Protein AF-A0A1T3P7J9-F1 (afdb_monomer)

Sequence (97 aa):
MTVYVDEITDHTRAARLKGLRYTRWSHLTADTRDELHAFAARLGLKRSWFQNATNYRWHYDVVPSKRALAIRLGAVEIDRYRLAELMAERRFSEALR

Organism: NCBI:txid159449

Secondary structure (DSSP, 8-state):
--EEE---EE-HHHHHHTT-S--EEEEEEESSHHHHHHHHHHTT--GGGEE-SSTT--EEEE-HHHHHHHHHTTPEE--HHHHHHHHHHHHHHHHT-

Foldseek 3Di:
DAKAKADKDFQQVVCVVVVHPDRIWIWIDTLDPVVQVVLCVVLVHDPVQWDPVDVLLTTHIGDPVSSVVSVVVHHHYDHVVVVVVSSVVSVVVVVVD

Solvent-accessible surface area (backbone atoms only — not comparable to full-atom values): 5443 Å² total; per-residue (Å²): 138,51,40,36,30,39,55,79,43,83,39,50,70,62,19,59,78,67,72,47,92,61,39,47,33,24,48,36,33,43,78,44,70,67,58,36,49,57,49,35,50,76,72,70,50,62,78,87,58,59,42,60,92,41,98,41,64,49,32,33,79,29,43,66,72,51,45,60,47,40,44,77,74,64,30,42,80,44,46,66,64,58,52,51,47,57,32,48,55,41,44,52,58,58,74,75,105

InterPro domains:
  IPR025109 Domain of unknown function DUF4031 [PF13223] (21-88)

Radius of gyration: 13.3 Å; Cα contacts (8 Å, |Δi|>4): 140; chains: 1; bounding box: 30×27×36 Å

Nearest PDB structures (foldseek):
  6xpj-assembly1_B-2  TM=4.477E-01  e=8.388E+00  Streptococcus intermedius SK54 = ATCC 27335
  7tj1-assembly1_C  TM=2.800E-01  e=1.737E+00  Brucella abortus 2308

Mean predicted aligned error: 2.85 Å

Structure (mmCIF, N/CA/C/O backbone):
data_AF-A0A1T3P7J9-F1
#
_entry.id   AF-A0A1T3P7J9-F1
#
loop_
_atom_site.group_PDB
_atom_site.id
_atom_site.type_symbol
_atom_site.label_atom_id
_atom_site.label_alt_id
_atom_site.label_comp_id
_atom_site.label_asym_id
_atom_site.label_entity_id
_atom_site.label_seq_id
_atom_site.pdbx_PDB_ins_code
_atom_site.Cartn_x
_atom_site.Cartn_y
_atom_site.Cartn_z
_atom_site.occupancy
_atom_site.B_iso_or_equiv
_atom_site.auth_seq_id
_atom_site.auth_comp_id
_atom_site.auth_asym_id
_atom_site.auth_atom_id
_atom_site.pdbx_PDB_model_num
ATOM 1 N N . MET A 1 1 ? -12.407 8.612 4.264 1.00 75.12 1 MET A N 1
ATOM 2 C CA . MET A 1 1 ? -12.753 7.791 3.093 1.00 75.12 1 MET A CA 1
ATOM 3 C C . MET A 1 1 ? -11.715 8.079 2.030 1.00 75.12 1 MET A C 1
ATOM 5 O O . MET A 1 1 ? -11.908 8.937 1.171 1.00 75.12 1 MET A O 1
ATOM 9 N N . THR A 1 2 ? -10.565 7.441 2.179 1.00 96.00 2 THR A N 1
ATOM 10 C CA . THR A 1 2 ? -9.338 7.802 1.479 1.00 96.00 2 THR A CA 1
ATOM 11 C C . THR A 1 2 ? -8.656 6.537 0.999 1.00 96.00 2 THR A C 1
ATOM 13 O O . THR A 1 2 ? -8.541 5.558 1.733 1.00 96.00 2 THR A O 1
ATOM 16 N N . VAL A 1 3 ? -8.184 6.566 -0.243 1.00 98.44 3 VAL A N 1
ATOM 17 C CA . VAL A 1 3 ? -7.309 5.534 -0.797 1.00 98.44 3 VAL A CA 1
ATOM 18 C C . VAL A 1 3 ? -5.896 6.080 -0.787 1.00 98.44 3 VAL A C 1
ATOM 20 O O . VAL A 1 3 ? -5.671 7.210 -1.213 1.00 98.44 3 VAL A O 1
ATOM 23 N N . TYR A 1 4 ? -4.957 5.273 -0.321 1.00 98.69 4 TYR A N 1
ATOM 24 C CA . TYR A 1 4 ? -3.560 5.639 -0.164 1.00 98.69 4 TYR A CA 1
ATOM 25 C C . TYR A 1 4 ? -2.678 4.782 -1.061 1.00 98.69 4 TYR A C 1
ATOM 27 O O . TYR A 1 4 ? -2.956 3.593 -1.254 1.00 98.69 4 TYR A O 1
ATOM 35 N N . VAL A 1 5 ? -1.598 5.369 -1.571 1.00 98.69 5 VAL A N 1
ATOM 36 C CA . VAL A 1 5 ? -0.543 4.647 -2.286 1.00 98.69 5 VAL A CA 1
ATOM 37 C C . VAL A 1 5 ? 0.830 5.108 -1.809 1.00 98.69 5 VAL A C 1
ATOM 39 O O . VAL A 1 5 ? 1.098 6.309 -1.770 1.00 98.69 5 VAL A O 1
ATOM 42 N N . ASP A 1 6 ? 1.687 4.162 -1.431 1.00 98.44 6 ASP A N 1
ATOM 43 C CA . ASP A 1 6 ? 3.039 4.459 -0.944 1.00 98.44 6 ASP A CA 1
ATOM 44 C C . ASP A 1 6 ? 4.050 4.692 -2.087 1.00 98.44 6 ASP A C 1
ATOM 46 O O . ASP A 1 6 ? 3.707 4.731 -3.282 1.00 98.44 6 ASP A O 1
ATOM 50 N N . GLU A 1 7 ? 5.320 4.913 -1.741 1.00 98.06 7 GLU A N 1
ATOM 51 C CA . GLU A 1 7 ? 6.403 5.007 -2.714 1.00 98.06 7 GLU A CA 1
ATOM 52 C C . GLU A 1 7 ? 6.645 3.688 -3.466 1.00 98.06 7 GLU A C 1
ATOM 54 O O . GLU A 1 7 ? 6.230 2.600 -3.070 1.00 98.06 7 GLU A O 1
ATOM 59 N N . ILE A 1 8 ? 7.330 3.769 -4.607 1.00 97.62 8 ILE A N 1
ATOM 60 C CA . ILE A 1 8 ? 7.744 2.570 -5.342 1.00 97.62 8 ILE A CA 1
ATOM 61 C C . ILE A 1 8 ? 8.935 1.949 -4.621 1.00 97.62 8 ILE A C 1
ATOM 63 O O . ILE A 1 8 ? 9.977 2.589 -4.489 1.00 97.62 8 ILE A O 1
ATOM 67 N N . THR A 1 9 ? 8.815 0.675 -4.257 1.00 96.50 9 THR A N 1
ATOM 68 C CA . THR A 1 9 ? 9.905 -0.104 -3.665 1.00 96.50 9 THR A CA 1
ATOM 69 C C . THR A 1 9 ? 10.465 -1.110 -4.670 1.00 96.50 9 THR A C 1
ATOM 71 O O . THR A 1 9 ? 9.736 -1.686 -5.483 1.00 96.50 9 THR A O 1
ATOM 74 N N . ASP A 1 10 ? 11.785 -1.314 -4.636 1.00 95.69 10 ASP A N 1
ATOM 75 C CA . ASP A 1 10 ? 12.464 -2.349 -5.416 1.00 95.69 10 ASP A 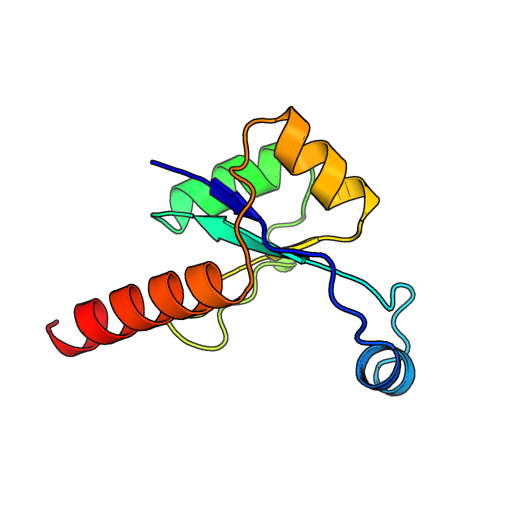CA 1
ATOM 76 C C . ASP A 1 10 ? 12.494 -3.678 -4.653 1.00 95.69 10 ASP A C 1
ATOM 78 O O . ASP A 1 10 ? 13.080 -3.814 -3.580 1.00 95.69 10 ASP A O 1
ATOM 82 N N . HIS A 1 11 ? 11.873 -4.683 -5.254 1.00 93.25 11 HIS A N 1
ATOM 83 C CA . HIS A 1 11 ? 11.761 -6.044 -4.759 1.00 93.25 11 HIS A CA 1
ATOM 84 C C . HIS A 1 11 ? 12.397 -7.057 -5.722 1.00 93.25 11 HIS A C 1
ATOM 86 O O . HIS A 1 11 ? 12.002 -8.226 -5.756 1.00 93.25 11 HIS A O 1
ATOM 92 N N . THR A 1 12 ? 13.411 -6.645 -6.490 1.00 94.31 12 THR A N 1
ATOM 93 C CA . THR A 1 12 ? 14.100 -7.462 -7.504 1.00 94.31 12 THR A CA 1
ATOM 94 C C . THR A 1 12 ? 14.475 -8.851 -6.999 1.00 94.31 12 THR A C 1
ATOM 96 O O . THR A 1 12 ? 14.243 -9.836 -7.700 1.00 94.31 12 THR A O 1
ATOM 99 N N . ARG A 1 13 ? 14.997 -8.973 -5.771 1.00 94.62 13 ARG A N 1
ATOM 100 C CA . ARG A 1 13 ? 15.349 -10.279 -5.193 1.00 94.62 13 ARG A CA 1
ATOM 101 C C . ARG A 1 13 ? 14.130 -11.202 -5.080 1.00 94.62 13 ARG A C 1
ATOM 103 O O . ARG A 1 13 ? 14.182 -12.335 -5.548 1.00 94.62 13 ARG A O 1
ATOM 110 N N . ALA A 1 14 ? 13.038 -10.717 -4.493 1.00 90.81 14 ALA A N 1
ATO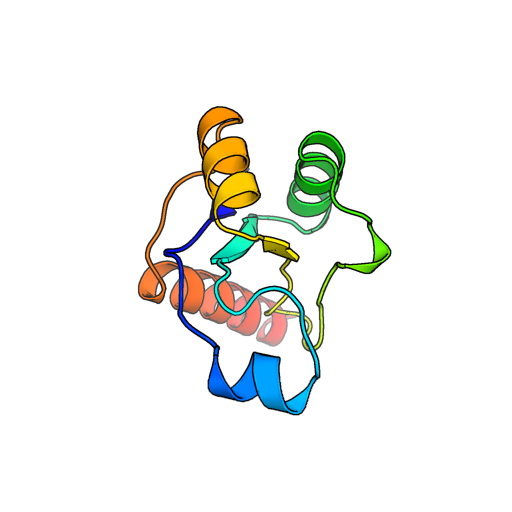M 111 C CA . ALA A 1 14 ? 11.815 -11.498 -4.311 1.00 90.81 14 ALA A CA 1
ATOM 112 C C . ALA A 1 14 ? 11.133 -11.810 -5.652 1.00 90.81 14 ALA A C 1
ATOM 114 O O . ALA A 1 14 ? 10.671 -12.929 -5.865 1.00 90.81 14 ALA A O 1
ATOM 115 N N . ALA A 1 15 ? 11.117 -10.841 -6.568 1.00 92.69 15 ALA A N 1
ATOM 116 C CA . ALA A 1 15 ? 10.551 -10.994 -7.899 1.00 92.69 15 ALA A CA 1
ATOM 117 C C . ALA A 1 15 ? 11.274 -12.074 -8.714 1.00 92.69 15 ALA A C 1
ATOM 119 O O . ALA A 1 15 ? 10.616 -12.935 -9.292 1.00 92.69 15 ALA A O 1
ATOM 120 N N . ARG A 1 16 ? 12.615 -12.086 -8.698 1.00 92.88 16 ARG A N 1
ATOM 121 C CA . ARG A 1 16 ? 13.425 -13.103 -9.390 1.00 92.88 16 ARG A CA 1
ATOM 122 C C . ARG A 1 16 ? 13.175 -14.507 -8.851 1.00 92.88 16 ARG A C 1
ATOM 124 O O . ARG A 1 16 ? 12.959 -15.417 -9.640 1.00 92.88 16 ARG A O 1
ATOM 131 N N . LEU A 1 17 ? 13.139 -14.669 -7.526 1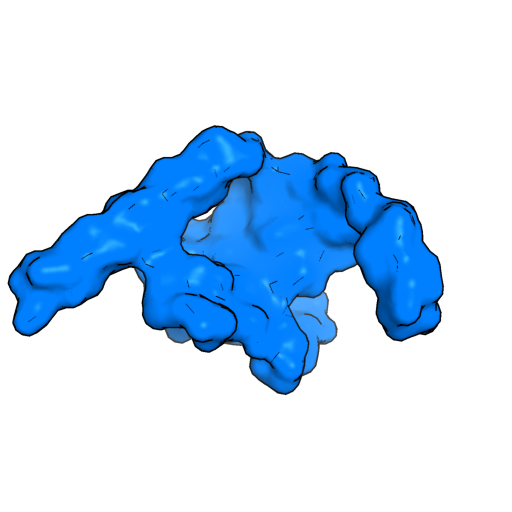.00 95.00 17 LEU A N 1
ATOM 132 C CA . LEU A 1 17 ? 12.856 -15.965 -6.895 1.00 95.00 17 LEU A CA 1
ATOM 133 C C . LEU A 1 17 ? 11.475 -16.519 -7.271 1.00 95.00 17 LEU A C 1
ATOM 135 O O . LEU A 1 17 ? 11.292 -17.729 -7.319 1.00 95.00 17 LEU A O 1
ATOM 139 N N . LYS A 1 18 ? 10.510 -15.636 -7.542 1.00 91.62 18 LYS A N 1
ATOM 140 C CA . LYS A 1 18 ? 9.131 -15.991 -7.896 1.00 91.62 18 LYS A CA 1
ATOM 141 C C . LYS A 1 18 ? 8.844 -15.949 -9.404 1.00 91.62 18 LYS A C 1
ATOM 143 O O . LYS A 1 18 ? 7.693 -16.115 -9.792 1.00 91.62 18 LYS A O 1
ATOM 148 N N . GLY A 1 19 ? 9.844 -15.681 -10.250 1.00 94.12 19 GLY A N 1
ATOM 149 C CA . GLY A 1 19 ? 9.657 -15.552 -11.701 1.00 94.12 19 GLY A CA 1
ATOM 150 C C . GLY A 1 19 ? 8.705 -14.420 -12.116 1.00 94.12 19 GLY A C 1
ATOM 151 O O . GLY A 1 19 ? 8.037 -14.518 -13.143 1.00 94.12 19 GLY A O 1
ATOM 152 N N . LEU A 1 20 ? 8.593 -13.356 -11.313 1.00 92.19 20 LEU A N 1
ATOM 153 C CA . LEU A 1 20 ? 7.677 -12.249 -11.587 1.00 92.19 20 LEU A CA 1
ATOM 154 C C . LEU A 1 20 ? 8.234 -11.321 -12.669 1.00 92.19 20 LEU A C 1
ATOM 156 O O . LEU A 1 20 ? 9.405 -10.946 -12.657 1.00 92.19 20 LEU A O 1
ATOM 160 N N . ARG A 1 21 ? 7.346 -10.872 -13.563 1.00 92.50 21 ARG A N 1
ATOM 161 C CA . ARG A 1 21 ? 7.669 -9.909 -14.628 1.00 92.50 21 ARG A CA 1
ATOM 162 C C . ARG A 1 21 ? 8.111 -8.544 -14.093 1.00 92.50 21 ARG A C 1
ATOM 164 O O . ARG A 1 21 ? 8.942 -7.885 -14.710 1.00 92.50 21 ARG A O 1
ATOM 171 N N . TYR A 1 22 ? 7.504 -8.088 -13.001 1.00 93.50 22 TYR A N 1
ATOM 172 C CA . TYR A 1 22 ? 7.747 -6.766 -12.431 1.00 93.50 22 TYR A CA 1
ATOM 173 C C . TYR A 1 22 ? 8.521 -6.895 -11.124 1.00 93.50 22 TYR A C 1
ATOM 175 O O . TYR A 1 22 ? 8.193 -7.728 -10.284 1.00 93.50 22 TYR A O 1
ATOM 183 N N . THR A 1 23 ? 9.539 -6.053 -10.961 1.00 95.88 23 THR A N 1
ATOM 184 C CA . THR A 1 23 ? 10.415 -6.040 -9.781 1.00 95.88 23 THR A CA 1
ATOM 185 C C . THR A 1 23 ? 10.159 -4.866 -8.851 1.00 95.88 23 THR A C 1
ATOM 187 O O . THR A 1 23 ? 10.692 -4.840 -7.751 1.00 95.88 23 THR A O 1
ATOM 190 N N . ARG A 1 24 ? 9.365 -3.891 -9.293 1.00 97.12 24 ARG A N 1
ATOM 191 C CA . ARG A 1 24 ? 9.059 -2.671 -8.554 1.00 97.12 24 ARG A CA 1
ATOM 192 C C . ARG A 1 24 ? 7.556 -2.518 -8.429 1.00 97.12 24 ARG A C 1
ATOM 194 O O . ARG A 1 24 ? 6.856 -2.638 -9.440 1.00 97.12 24 ARG A O 1
ATOM 201 N N . TRP A 1 25 ? 7.082 -2.235 -7.228 1.00 97.31 25 TRP A N 1
ATOM 202 C CA . TRP A 1 25 ? 5.671 -1.986 -6.959 1.00 97.31 25 TRP A CA 1
ATOM 203 C C . TRP A 1 25 ? 5.493 -1.069 -5.748 1.00 97.31 25 TRP A C 1
ATOM 205 O O . TRP A 1 25 ? 6.441 -0.798 -5.015 1.00 97.31 25 TRP A O 1
ATOM 215 N N . SER A 1 26 ? 4.269 -0.582 -5.605 1.00 98.12 26 SER A N 1
ATOM 216 C CA . SER A 1 26 ? 3.738 0.126 -4.442 1.00 98.12 26 SER A CA 1
ATOM 217 C C . SER A 1 26 ? 2.532 -0.638 -3.912 1.00 98.12 26 SER A C 1
ATOM 219 O O . SER A 1 26 ? 1.953 -1.467 -4.619 1.00 98.12 26 SER A O 1
ATOM 221 N N . HIS A 1 27 ? 2.119 -0.321 -2.700 1.00 98.38 27 HIS A N 1
ATOM 222 C CA . HIS A 1 27 ? 0.960 -0.868 -2.030 1.00 98.38 27 HIS A CA 1
ATOM 223 C C . HIS A 1 27 ? -0.178 0.151 -2.069 1.00 98.38 27 HIS A C 1
ATOM 225 O O . HIS A 1 27 ? -0.038 1.302 -1.660 1.00 98.38 27 HIS A O 1
ATOM 231 N N . LEU A 1 28 ? -1.332 -0.296 -2.551 1.00 98.56 28 LEU A N 1
ATOM 232 C CA . LEU A 1 28 ? -2.583 0.445 -2.520 1.00 98.56 28 LEU A CA 1
ATOM 233 C C . LEU A 1 28 ? -3.421 -0.042 -1.333 1.00 98.56 28 LEU A C 1
ATOM 235 O O . LEU A 1 28 ? -3.711 -1.238 -1.225 1.00 98.56 28 LEU A O 1
ATOM 239 N N . THR A 1 29 ? -3.835 0.871 -0.460 1.00 98.38 29 THR A N 1
ATOM 240 C CA . THR A 1 29 ? -4.693 0.578 0.700 1.00 98.38 29 THR A CA 1
ATOM 241 C C . THR A 1 29 ? -5.748 1.675 0.887 1.00 98.38 29 THR A C 1
ATOM 243 O O . THR A 1 29 ? -5.780 2.619 0.106 1.00 98.38 29 THR A O 1
ATOM 246 N N . ALA A 1 30 ? -6.660 1.553 1.854 1.00 98.06 30 ALA A N 1
ATOM 247 C CA . ALA A 1 30 ? -7.712 2.556 2.079 1.00 98.06 30 ALA A CA 1
ATOM 248 C C .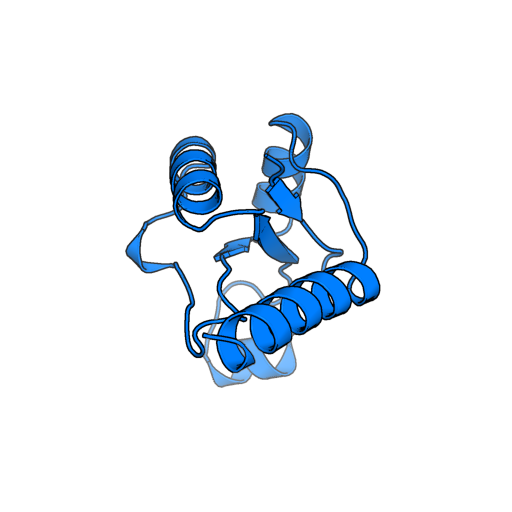 ALA A 1 30 ? -8.181 2.598 3.541 1.00 98.06 30 ALA A C 1
ATOM 250 O O . ALA A 1 30 ? -7.683 1.824 4.351 1.00 98.06 30 ALA A O 1
ATOM 251 N N . ASP A 1 31 ? -9.147 3.438 3.899 1.00 96.00 31 ASP A N 1
ATOM 252 C CA . ASP A 1 31 ? -9.729 3.404 5.252 1.00 96.00 31 ASP A CA 1
ATOM 253 C C . ASP A 1 31 ? -10.548 2.119 5.478 1.00 96.00 31 ASP A C 1
ATOM 255 O O . ASP A 1 31 ? -10.506 1.520 6.555 1.00 96.00 31 ASP A O 1
ATOM 259 N N . THR A 1 32 ? -11.222 1.624 4.433 1.00 95.81 32 THR A N 1
ATOM 260 C CA . THR A 1 32 ? -11.995 0.373 4.467 1.00 95.81 32 THR A CA 1
ATOM 261 C C . THR A 1 32 ? -11.666 -0.566 3.304 1.00 95.81 32 THR A C 1
ATOM 263 O O . THR A 1 32 ? -11.156 -0.165 2.255 1.00 95.81 32 THR A O 1
ATOM 266 N N . ARG A 1 33 ? -11.975 -1.861 3.465 1.00 96.38 33 ARG A N 1
ATOM 267 C CA . ARG A 1 33 ? -11.798 -2.844 2.382 1.00 96.38 33 ARG A CA 1
ATOM 268 C C . ARG A 1 33 ? -12.700 -2.530 1.188 1.00 96.38 33 ARG A C 1
ATOM 270 O O . ARG A 1 33 ? -12.247 -2.650 0.054 1.00 96.38 33 ARG A O 1
ATOM 277 N N . ASP A 1 34 ? -13.935 -2.099 1.427 1.00 97.38 34 ASP A N 1
ATOM 278 C CA . ASP A 1 34 ? -14.893 -1.800 0.359 1.00 97.38 34 ASP A CA 1
ATOM 279 C C . ASP A 1 34 ? -14.451 -0.608 -0.490 1.00 97.38 34 ASP A C 1
ATOM 281 O O . ASP A 1 34 ? -14.478 -0.694 -1.719 1.00 97.38 34 ASP A O 1
ATOM 285 N N . GLU A 1 35 ? -13.925 0.447 0.138 1.00 97.62 35 GLU A N 1
ATOM 286 C CA . GLU A 1 35 ? -13.279 1.562 -0.566 1.00 97.62 35 GLU A CA 1
ATOM 287 C C . GLU 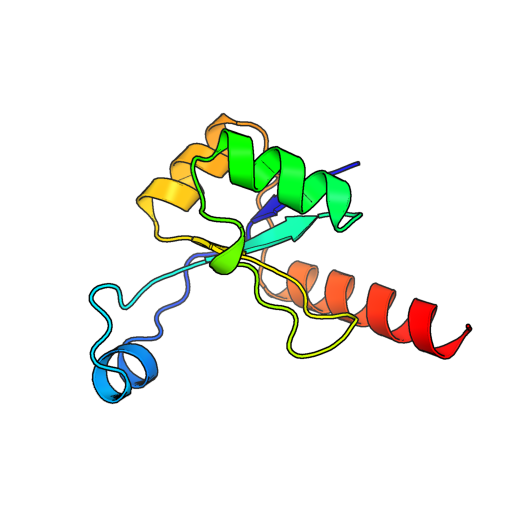A 1 35 ? -12.128 1.084 -1.445 1.00 97.62 35 GLU A C 1
ATOM 289 O O . GLU A 1 35 ? -12.073 1.393 -2.639 1.00 97.62 35 GLU A O 1
ATOM 294 N N . LEU A 1 36 ? -11.225 0.285 -0.867 1.00 98.31 36 LEU A N 1
ATOM 295 C CA . LEU A 1 36 ? -10.081 -0.249 -1.593 1.00 98.31 36 LEU A CA 1
ATOM 296 C C . LEU A 1 36 ? -10.533 -1.088 -2.792 1.00 98.31 36 LEU A C 1
ATOM 298 O O . LEU A 1 36 ? -9.947 -1.011 -3.869 1.00 98.31 36 LEU A O 1
ATOM 302 N N . HIS A 1 37 ? -11.572 -1.897 -2.625 1.00 98.31 37 HIS A N 1
ATOM 303 C CA . HIS A 1 37 ? -12.099 -2.752 -3.678 1.00 98.31 37 HIS A CA 1
ATOM 304 C C . HIS A 1 37 ? -12.788 -1.974 -4.794 1.00 98.31 37 HIS A C 1
ATOM 306 O O . HIS A 1 37 ? -12.536 -2.255 -5.968 1.00 98.31 37 HIS A O 1
ATOM 312 N N . ALA A 1 38 ? -13.609 -0.984 -4.445 1.00 98.31 38 ALA A N 1
ATOM 313 C CA . ALA A 1 38 ? -14.243 -0.102 -5.414 1.00 98.31 38 ALA A CA 1
ATOM 314 C C . ALA A 1 38 ? -13.190 0.67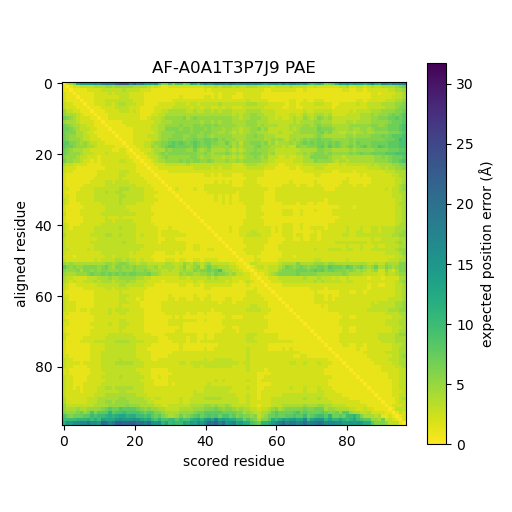3 -6.221 1.00 98.31 38 ALA A C 1
ATOM 316 O O . ALA A 1 38 ? -13.273 0.765 -7.449 1.00 98.31 38 ALA A O 1
ATOM 317 N N . PHE A 1 39 ? -12.146 1.171 -5.555 1.00 98.56 39 PHE A N 1
ATOM 318 C CA . PHE A 1 39 ? -11.052 1.871 -6.219 1.00 98.56 39 PHE A CA 1
ATOM 319 C C . PHE A 1 39 ? -10.204 0.938 -7.090 1.00 98.56 39 PHE A C 1
ATOM 321 O O . PHE A 1 39 ? -9.887 1.275 -8.230 1.00 98.56 39 PHE A O 1
ATOM 328 N N . ALA A 1 40 ? -9.877 -0.260 -6.603 1.00 98.38 40 ALA A N 1
ATOM 329 C CA . ALA A 1 40 ? -9.134 -1.264 -7.360 1.00 98.38 40 ALA A CA 1
ATOM 330 C C . ALA A 1 40 ? -9.864 -1.661 -8.654 1.00 98.38 40 ALA A C 1
ATOM 332 O O . ALA A 1 40 ? -9.227 -1.770 -9.703 1.00 98.38 40 ALA A O 1
ATOM 333 N N . ALA A 1 41 ? -11.194 -1.798 -8.609 1.00 98.12 41 ALA A N 1
ATOM 334 C CA . ALA A 1 41 ? -12.011 -2.047 -9.795 1.00 98.12 41 ALA A CA 1
ATOM 335 C C . ALA A 1 41 ? -11.922 -0.888 -10.803 1.00 98.12 41 ALA A C 1
ATOM 337 O O . ALA A 1 41 ? -11.657 -1.124 -11.981 1.00 98.12 41 ALA A O 1
ATOM 338 N N . ARG A 1 42 ? -12.036 0.367 -10.341 1.00 97.69 42 ARG A N 1
ATOM 339 C CA . ARG A 1 42 ? -11.857 1.570 -11.184 1.00 97.69 42 ARG A CA 1
ATOM 340 C C . ARG A 1 42 ? -10.458 1.660 -11.799 1.00 97.69 42 ARG A C 1
ATOM 342 O O . ARG A 1 42 ? -10.308 2.104 -12.932 1.00 97.69 42 ARG A O 1
ATOM 349 N N . LEU A 1 43 ? -9.435 1.208 -11.074 1.00 97.69 43 LEU A N 1
ATOM 350 C CA . LEU A 1 43 ? -8.046 1.152 -11.536 1.00 97.69 43 LEU A CA 1
ATOM 351 C C . LEU A 1 43 ? -7.784 -0.017 -12.515 1.00 97.69 43 LEU A C 1
ATOM 353 O O . LEU A 1 43 ? -6.709 -0.105 -13.127 1.00 97.69 43 LEU A O 1
ATOM 357 N N . GLY A 1 44 ? -8.753 -0.922 -12.683 1.00 97.81 44 GLY A N 1
ATOM 358 C CA . GLY A 1 44 ? -8.660 -2.108 -13.533 1.00 97.81 44 GLY A CA 1
ATOM 359 C C . GLY A 1 44 ? -7.793 -3.220 -12.937 1.00 97.81 44 GLY A C 1
ATOM 360 O O . GLY A 1 44 ? -7.100 -3.917 -13.680 1.00 97.81 44 GLY A O 1
ATOM 361 N N . LEU A 1 45 ? -7.759 -3.347 -11.608 1.00 98.12 45 LEU A N 1
ATOM 362 C CA . LEU A 1 45 ? -7.133 -4.472 -10.912 1.00 98.12 45 LEU A CA 1
ATOM 363 C C . LEU A 1 45 ? -8.137 -5.620 -10.755 1.00 98.12 45 LEU A C 1
ATOM 365 O O . LEU A 1 45 ? -9.332 -5.404 -10.553 1.00 98.12 45 LEU A O 1
ATOM 369 N N . LYS A 1 46 ? -7.648 -6.861 -10.812 1.00 97.94 46 LYS A N 1
ATOM 370 C CA . LYS A 1 46 ? -8.481 -8.046 -10.568 1.00 97.94 46 LYS A CA 1
ATOM 371 C C . LYS A 1 46 ? -8.704 -8.224 -9.071 1.00 97.94 46 LYS A C 1
ATOM 373 O O . LYS A 1 46 ? -7.745 -8.153 -8.309 1.00 97.94 46 LYS A O 1
ATOM 378 N N . ARG A 1 47 ? -9.926 -8.570 -8.649 1.00 97.69 47 ARG A N 1
ATOM 379 C CA . ARG A 1 47 ? -10.237 -8.841 -7.230 1.00 97.69 47 ARG A CA 1
ATOM 380 C C . ARG A 1 47 ? -9.357 -9.942 -6.624 1.00 97.69 47 ARG A C 1
ATOM 382 O O . ARG A 1 47 ? -9.008 -9.864 -5.454 1.00 97.69 47 ARG A O 1
ATOM 389 N N . SER A 1 48 ? -8.943 -10.920 -7.428 1.00 97.50 48 SER A N 1
ATOM 390 C CA . SER A 1 48 ? -8.035 -11.999 -7.017 1.00 97.50 48 SER A CA 1
ATOM 391 C C . SER A 1 48 ? -6.601 -11.543 -6.711 1.00 97.50 48 SER A C 1
ATOM 393 O O . SER A 1 48 ? -5.816 -12.339 -6.214 1.00 97.50 48 SER A O 1
ATOM 395 N N . TRP A 1 49 ? -6.229 -10.297 -7.026 1.00 97.31 49 TRP A N 1
ATOM 396 C CA . TRP A 1 49 ? -4.928 -9.718 -6.660 1.00 97.31 49 TRP A CA 1
ATOM 397 C C . TRP A 1 49 ? -4.926 -9.077 -5.272 1.00 97.31 49 TRP A C 1
ATOM 399 O O . TRP A 1 49 ? -3.892 -8.584 -4.830 1.00 97.31 49 TRP A O 1
ATOM 409 N N . PHE A 1 50 ? -6.074 -9.064 -4.594 1.00 98.31 50 PHE A N 1
ATOM 410 C CA . PHE A 1 50 ? -6.170 -8.590 -3.227 1.00 98.31 50 PHE A CA 1
ATOM 411 C C . PHE A 1 50 ? -5.339 -9.470 -2.296 1.00 98.31 50 PHE A C 1
ATOM 413 O O . PHE A 1 50 ? -5.535 -10.685 -2.241 1.00 98.31 50 PHE A O 1
ATOM 420 N N . GLN A 1 51 ? -4.448 -8.851 -1.531 1.00 97.06 51 GLN A N 1
ATOM 421 C CA . GLN A 1 51 ? -3.658 -9.527 -0.513 1.00 97.06 51 GLN A CA 1
ATOM 422 C C . GLN A 1 51 ? -4.223 -9.195 0.860 1.00 97.06 51 GLN A C 1
ATOM 424 O O . GLN A 1 51 ? -4.453 -8.032 1.173 1.00 97.06 51 GLN A O 1
ATOM 429 N N . ASN A 1 52 ? -4.449 -10.219 1.680 1.00 95.69 52 ASN A N 1
ATOM 430 C CA . ASN A 1 52 ? -4.991 -10.101 3.036 1.00 95.69 52 ASN A CA 1
ATOM 431 C C . ASN A 1 52 ? -4.433 -11.225 3.918 1.00 95.69 52 ASN A C 1
ATOM 433 O O . ASN A 1 52 ? -5.180 -11.994 4.514 1.00 95.69 52 ASN A O 1
ATOM 437 N N . ALA A 1 53 ? -3.104 -11.375 3.929 1.00 89.94 53 ALA A N 1
ATOM 438 C CA . ALA A 1 53 ? -2.435 -12.425 4.704 1.00 89.94 53 ALA A CA 1
ATOM 439 C C . ALA A 1 53 ? -2.705 -12.293 6.213 1.00 89.94 53 ALA A C 1
ATOM 441 O O . ALA A 1 53 ? -2.740 -13.287 6.931 1.00 89.94 53 ALA A O 1
ATOM 442 N N . THR A 1 54 ? -2.920 -11.063 6.681 1.00 91.62 54 THR A N 1
ATOM 443 C CA . THR A 1 54 ? -3.460 -10.767 8.006 1.00 91.62 54 THR A CA 1
ATOM 444 C C . THR A 1 54 ? -4.591 -9.763 7.876 1.00 91.62 54 THR A C 1
ATOM 446 O O . THR A 1 54 ? -4.620 -8.957 6.946 1.00 91.62 54 THR A O 1
ATOM 449 N N . ASN A 1 55 ? -5.481 -9.778 8.857 1.00 90.00 55 ASN A N 1
ATOM 450 C CA . ASN A 1 55 ? -6.686 -8.966 8.931 1.00 90.00 55 ASN A CA 1
ATOM 451 C C . ASN A 1 55 ? -6.448 -7.436 8.924 1.00 90.00 55 ASN A C 1
ATOM 453 O O . ASN A 1 55 ? -7.329 -6.706 8.464 1.00 90.00 55 ASN A O 1
ATOM 457 N N . TYR A 1 56 ? -5.236 -6.972 9.257 1.00 93.19 56 TYR A N 1
ATOM 458 C CA . TYR A 1 56 ? -4.826 -5.558 9.205 1.00 93.19 56 TYR A CA 1
ATOM 459 C C . TYR A 1 56 ? -3.925 -5.167 8.010 1.00 93.19 56 TYR A C 1
ATOM 461 O O . TYR A 1 56 ? -3.861 -3.984 7.664 1.00 93.19 56 TYR A O 1
ATOM 469 N N . ARG A 1 57 ? -3.241 -6.114 7.342 1.00 94.88 57 ARG A N 1
ATOM 470 C CA . ARG A 1 57 ? -2.269 -5.834 6.249 1.00 94.88 57 ARG A CA 1
ATOM 471 C C . ARG A 1 57 ? -2.866 -5.982 4.855 1.00 94.88 57 ARG A C 1
ATOM 473 O O . ARG A 1 57 ? -2.183 -6.414 3.926 1.00 94.88 57 ARG A O 1
ATOM 480 N N . TRP A 1 58 ? -4.138 -5.659 4.685 1.00 97.44 58 TRP A N 1
ATOM 481 C CA . TRP A 1 58 ? -4.780 -5.800 3.388 1.00 97.44 58 TRP A CA 1
ATOM 482 C C . TRP A 1 58 ? -4.405 -4.682 2.410 1.00 97.44 58 TRP A C 1
ATOM 484 O O . TRP A 1 58 ? -4.366 -3.500 2.768 1.00 97.44 58 TRP A O 1
ATOM 494 N N . HIS A 1 59 ? -4.122 -5.065 1.166 1.00 98.25 59 HIS A N 1
ATOM 495 C CA . HIS A 1 59 ? -3.665 -4.158 0.113 1.00 98.25 59 HIS A CA 1
ATOM 496 C C . HIS A 1 59 ? -3.776 -4.794 -1.284 1.00 98.25 59 HIS A C 1
ATOM 498 O O . HIS A 1 59 ? -4.089 -5.979 -1.433 1.00 98.25 59 HIS A O 1
ATOM 504 N N . TYR A 1 60 ? -3.499 -3.993 -2.313 1.00 98.50 60 TYR A N 1
ATOM 505 C CA . TYR A 1 60 ? -3.135 -4.460 -3.652 1.00 98.50 60 TYR A CA 1
ATOM 506 C C . TYR A 1 60 ? -1.718 -4.002 -3.987 1.00 98.50 60 TYR A C 1
ATOM 508 O O . TYR A 1 60 ? -1.379 -2.852 -3.717 1.00 98.50 60 TYR A O 1
ATOM 516 N N . ASP A 1 61 ? -0.938 -4.847 -4.656 1.00 97.62 61 ASP A N 1
ATOM 517 C CA . ASP A 1 61 ? 0.318 -4.413 -5.270 1.00 97.62 61 ASP A CA 1
ATOM 518 C C . ASP A 1 61 ? 0.038 -3.753 -6.623 1.00 97.62 61 ASP A C 1
ATOM 520 O O . ASP A 1 61 ? -0.682 -4.292 -7.472 1.00 97.62 61 ASP A O 1
ATOM 524 N N . VAL A 1 62 ? 0.629 -2.582 -6.845 1.00 98.06 62 VAL A N 1
ATOM 525 C CA . VAL A 1 62 ? 0.516 -1.826 -8.092 1.00 98.06 62 VAL A CA 1
ATOM 526 C C . VAL A 1 62 ? 1.890 -1.524 -8.671 1.00 98.06 62 VAL A C 1
ATOM 528 O O . VAL A 1 62 ? 2.783 -1.005 -8.012 1.00 98.06 62 VAL A O 1
ATOM 531 N N . VAL A 1 63 ? 2.063 -1.824 -9.956 1.00 97.50 63 VAL A N 1
ATOM 532 C CA . VAL A 1 63 ? 3.267 -1.453 -10.717 1.00 97.50 63 VAL A CA 1
ATOM 533 C C . VAL A 1 63 ? 3.345 0.072 -10.918 1.00 97.50 63 VAL A C 1
ATOM 535 O O . VAL A 1 63 ? 2.310 0.741 -10.830 1.00 97.50 63 VAL A O 1
ATOM 538 N N . PRO A 1 64 ? 4.510 0.649 -11.282 1.00 97.50 64 PRO A N 1
ATOM 539 C CA . PRO A 1 64 ? 4.683 2.103 -11.399 1.00 97.50 64 PRO A CA 1
ATOM 540 C C . PRO A 1 64 ? 3.641 2.815 -12.275 1.00 97.50 64 PRO A C 1
ATOM 542 O O . PRO A 1 64 ? 3.140 3.878 -11.915 1.00 97.50 64 PRO A O 1
ATOM 545 N N . SER A 1 65 ? 3.242 2.209 -13.399 1.00 97.12 65 SER A N 1
ATOM 546 C CA . SER A 1 65 ? 2.208 2.775 -14.277 1.00 97.12 65 SER A CA 1
ATOM 547 C C . SER A 1 65 ? 0.818 2.796 -13.631 1.00 97.12 65 SER A C 1
ATOM 549 O O . SER A 1 65 ? 0.052 3.738 -13.837 1.00 97.12 65 SER A O 1
ATOM 551 N N . LYS A 1 66 ? 0.492 1.783 -12.817 1.00 98.12 66 LYS A N 1
ATOM 552 C CA . LYS A 1 66 ? -0.761 1.715 -12.058 1.00 98.12 66 LYS A CA 1
ATOM 553 C C . LYS A 1 66 ? -0.740 2.655 -10.854 1.00 98.12 66 LYS A C 1
ATOM 555 O O . LYS A 1 66 ? -1.757 3.294 -10.622 1.00 98.12 66 LYS A O 1
ATOM 560 N N . ARG A 1 67 ? 0.401 2.834 -10.174 1.00 98.38 67 ARG A N 1
ATOM 561 C CA . ARG A 1 67 ? 0.582 3.885 -9.152 1.00 98.38 67 ARG A CA 1
ATOM 562 C C . ARG A 1 67 ? 0.294 5.272 -9.729 1.00 98.38 67 ARG A C 1
ATOM 564 O O . ARG A 1 67 ? -0.543 5.993 -9.201 1.00 98.38 67 ARG A O 1
ATOM 571 N N . ALA A 1 68 ? 0.924 5.621 -10.852 1.00 98.44 68 ALA A N 1
ATOM 572 C CA . ALA A 1 68 ? 0.714 6.918 -11.501 1.00 98.44 68 ALA A CA 1
ATOM 573 C C . ALA A 1 68 ? -0.747 7.137 -11.937 1.00 98.44 68 ALA A C 1
ATOM 575 O O . ALA A 1 68 ? -1.251 8.258 -11.943 1.00 98.44 68 ALA A O 1
ATOM 576 N N . LEU A 1 69 ? -1.457 6.073 -12.325 1.00 98.44 69 LEU A N 1
ATOM 577 C CA . LEU A 1 69 ? -2.893 6.151 -12.587 1.00 98.44 69 LEU A CA 1
ATOM 578 C C . LEU A 1 69 ? -3.714 6.288 -11.296 1.00 98.44 69 LEU A C 1
ATOM 580 O O . LEU A 1 69 ? -4.647 7.079 -11.283 1.00 98.44 69 LEU A O 1
ATOM 584 N N . ALA A 1 70 ? -3.364 5.579 -10.221 1.00 98.62 70 ALA A N 1
ATOM 585 C CA . ALA A 1 70 ? -4.041 5.692 -8.931 1.00 98.62 70 ALA A CA 1
ATOM 586 C C . ALA A 1 70 ? -4.008 7.135 -8.407 1.00 98.62 70 ALA A C 1
ATOM 588 O O . ALA A 1 70 ? -5.047 7.666 -8.034 1.00 98.62 70 ALA A O 1
ATOM 589 N N . ILE A 1 71 ? -2.852 7.798 -8.482 1.00 98.56 71 ILE A N 1
ATOM 590 C CA . ILE A 1 71 ? -2.694 9.203 -8.071 1.00 98.56 71 ILE A CA 1
ATOM 591 C C . ILE A 1 71 ? -3.592 10.120 -8.903 1.00 98.56 71 ILE A C 1
ATOM 593 O O . ILE A 1 71 ? -4.360 10.905 -8.359 1.00 98.56 71 ILE A O 1
ATOM 597 N N . ARG A 1 72 ? -3.590 9.958 -10.234 1.00 98.31 72 ARG A N 1
ATOM 598 C CA . ARG A 1 72 ? -4.486 10.715 -11.129 1.00 98.31 72 ARG A CA 1
ATOM 599 C C . ARG A 1 72 ? -5.973 10.475 -10.852 1.00 98.31 72 ARG A C 1
ATOM 601 O O . ARG A 1 72 ? -6.787 11.339 -11.151 1.00 98.31 72 ARG A O 1
ATOM 608 N N . LEU A 1 73 ? -6.328 9.313 -10.306 1.00 97.88 73 LEU A N 1
ATOM 609 C CA . LEU A 1 73 ? -7.693 8.969 -9.898 1.00 97.88 73 LEU A CA 1
ATOM 610 C C . LEU A 1 73 ? -8.033 9.416 -8.464 1.00 97.88 73 LEU A C 1
ATOM 612 O O . LEU A 1 73 ? -9.144 9.143 -8.008 1.00 97.88 73 LEU A O 1
ATOM 616 N N . GLY A 1 74 ? -7.114 10.100 -7.775 1.00 98.25 74 GLY A N 1
ATOM 617 C CA . GLY A 1 74 ? -7.331 10.682 -6.450 1.00 98.25 74 GLY A CA 1
ATOM 618 C C . GLY A 1 74 ? -6.831 9.840 -5.275 1.00 98.25 74 GLY A C 1
ATOM 619 O O . GLY A 1 74 ? -7.236 10.105 -4.147 1.00 98.25 74 GLY A O 1
ATOM 620 N N . ALA A 1 75 ? -5.981 8.831 -5.500 1.00 98.56 75 ALA A N 1
ATOM 621 C CA . ALA A 1 75 ? -5.268 8.196 -4.392 1.00 98.56 75 ALA A CA 1
ATOM 622 C C . ALA A 1 75 ? -4.268 9.188 -3.776 1.00 98.56 75 ALA A C 1
ATOM 624 O O . ALA A 1 75 ? -3.515 9.843 -4.497 1.00 98.56 75 ALA A O 1
ATOM 625 N N . VAL A 1 76 ? -4.251 9.269 -2.449 1.00 98.69 76 VAL A N 1
ATOM 626 C CA . VAL A 1 76 ? -3.333 10.111 -1.682 1.00 98.69 76 VAL A CA 1
ATOM 627 C C . VAL A 1 76 ? -1.966 9.441 -1.627 1.00 98.69 76 VAL A C 1
ATOM 629 O O . VAL A 1 76 ? -1.842 8.291 -1.198 1.00 98.69 76 VAL A O 1
ATOM 632 N N . GLU A 1 77 ? -0.938 10.162 -2.068 1.00 98.62 77 GLU A N 1
ATOM 633 C CA . GLU A 1 77 ? 0.444 9.713 -1.927 1.00 98.62 77 GLU A CA 1
ATOM 634 C C . GLU A 1 77 ? 0.864 9.776 -0.462 1.00 98.62 77 GLU A C 1
ATOM 636 O O . GLU A 1 77 ? 0.683 10.791 0.211 1.00 98.62 77 GLU A O 1
ATOM 641 N N . ILE A 1 78 ? 1.425 8.676 0.019 1.00 98.50 78 ILE A N 1
ATOM 642 C CA . ILE A 1 78 ? 1.998 8.556 1.356 1.00 98.50 78 ILE A CA 1
ATOM 643 C C . ILE A 1 78 ? 3.395 7.954 1.254 1.00 98.50 78 ILE A C 1
ATOM 645 O O . ILE A 1 78 ? 3.790 7.473 0.191 1.00 98.50 78 ILE A O 1
ATOM 649 N N . ASP A 1 79 ? 4.135 7.966 2.358 1.00 97.94 79 ASP A N 1
ATOM 650 C CA . ASP A 1 79 ? 5.354 7.178 2.473 1.00 97.94 79 ASP A CA 1
ATOM 651 C C . ASP A 1 79 ? 5.096 5.822 3.167 1.00 97.94 79 ASP A C 1
ATOM 653 O O . ASP A 1 79 ? 4.019 5.553 3.721 1.00 97.94 79 ASP A O 1
ATOM 657 N N . ARG A 1 80 ? 6.106 4.948 3.168 1.00 96.06 80 ARG A N 1
ATOM 658 C CA . ARG A 1 80 ? 6.059 3.642 3.839 1.00 96.06 80 ARG A CA 1
ATOM 659 C C . ARG A 1 80 ? 5.840 3.750 5.345 1.00 96.06 80 ARG A C 1
ATOM 661 O O . ARG A 1 80 ? 5.351 2.796 5.949 1.00 96.06 80 ARG A O 1
ATOM 668 N N . TYR A 1 81 ? 6.233 4.866 5.962 1.00 97.69 81 TYR A N 1
ATOM 669 C CA . TYR A 1 81 ? 6.072 5.070 7.398 1.00 97.69 81 TYR A CA 1
ATOM 670 C C . TYR A 1 81 ? 4.600 5.288 7.716 1.00 97.69 81 TYR A C 1
ATOM 672 O O . TYR A 1 81 ? 4.051 4.572 8.553 1.00 97.69 81 TYR A O 1
ATOM 680 N N . ARG A 1 82 ? 3.918 6.145 6.953 1.00 97.94 82 ARG A N 1
ATOM 681 C CA . ARG A 1 82 ? 2.476 6.330 7.084 1.00 97.94 82 ARG A CA 1
ATOM 682 C C . ARG A 1 82 ? 1.700 5.063 6.728 1.00 97.94 82 ARG A C 1
ATOM 684 O O . ARG A 1 82 ? 0.702 4.760 7.377 1.00 97.94 82 ARG A O 1
ATOM 691 N N . LEU A 1 83 ? 2.162 4.273 5.754 1.00 97.69 83 LEU A N 1
ATOM 692 C CA . LEU A 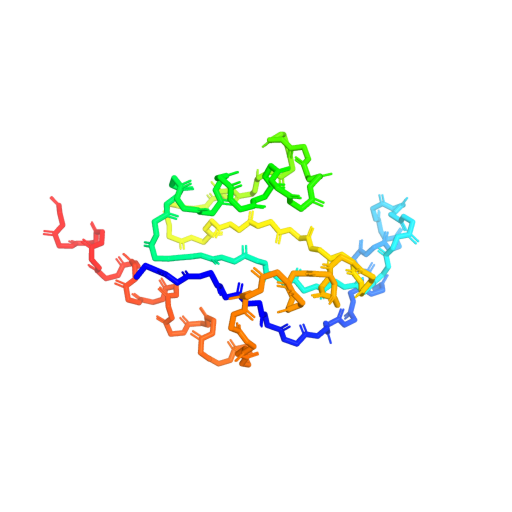1 83 ? 1.564 2.962 5.476 1.00 97.69 83 LEU A CA 1
ATOM 693 C C . LEU A 1 83 ? 1.675 2.023 6.689 1.00 97.69 83 LEU A C 1
ATOM 695 O O . LEU A 1 83 ? 0.709 1.339 7.034 1.00 97.69 83 LEU A O 1
ATOM 699 N N . ALA A 1 84 ? 2.839 1.993 7.343 1.00 96.56 84 ALA A N 1
ATOM 700 C CA . ALA A 1 84 ? 3.058 1.194 8.544 1.00 96.56 84 ALA A CA 1
ATOM 701 C C . ALA A 1 84 ? 2.190 1.671 9.722 1.00 96.56 84 ALA A C 1
ATOM 703 O O . ALA A 1 84 ? 1.630 0.833 10.429 1.00 96.56 84 ALA A O 1
ATOM 704 N N . GLU A 1 85 ? 2.019 2.985 9.895 1.00 97.75 85 GLU A N 1
ATOM 705 C CA . GLU A 1 85 ? 1.105 3.568 10.886 1.00 97.75 85 GLU A CA 1
ATOM 706 C C . GLU A 1 85 ? -0.342 3.127 10.648 1.00 97.75 85 GLU A C 1
ATOM 708 O O . GLU A 1 85 ? -0.958 2.576 11.557 1.00 97.75 85 GLU A O 1
ATOM 713 N N . LEU A 1 86 ? -0.855 3.245 9.416 1.00 96.50 86 LEU A N 1
ATOM 714 C CA . LEU A 1 86 ? -2.206 2.783 9.061 1.00 96.50 86 LEU A CA 1
ATOM 715 C C . LEU A 1 86 ? -2.404 1.292 9.385 1.00 96.50 86 LEU A C 1
ATOM 717 O O . LEU A 1 86 ? -3.452 0.876 9.881 1.00 96.50 86 LEU A O 1
ATOM 721 N N . MET A 1 87 ? -1.394 0.456 9.124 1.00 95.94 87 MET A N 1
ATOM 722 C CA . MET A 1 87 ? -1.442 -0.968 9.475 1.00 95.94 87 MET A CA 1
ATOM 723 C C . MET A 1 87 ? -1.427 -1.198 10.993 1.00 95.94 87 MET A C 1
ATOM 725 O O . MET A 1 87 ? -2.107 -2.109 11.472 1.00 95.94 87 MET A O 1
ATOM 729 N N . ALA A 1 88 ? -0.669 -0.402 11.750 1.00 95.50 88 ALA A N 1
ATOM 730 C CA . ALA A 1 88 ? -0.616 -0.481 13.207 1.00 95.50 88 ALA A CA 1
ATOM 731 C C . ALA A 1 88 ? -1.937 -0.032 13.855 1.00 95.50 88 ALA A C 1
ATOM 733 O O . ALA A 1 88 ? -2.449 -0.735 14.725 1.00 95.50 88 ALA A O 1
ATOM 734 N N . GLU A 1 89 ? -2.526 1.069 13.379 1.00 95.12 89 GLU A N 1
ATOM 735 C CA . GLU A 1 89 ? -3.840 1.580 13.794 1.00 95.12 89 GLU A CA 1
ATOM 736 C C . GLU A 1 89 ? -4.931 0.510 13.608 1.00 95.12 89 GLU A C 1
ATOM 738 O O . GLU A 1 89 ? -5.713 0.227 14.523 1.00 95.12 89 GLU A O 1
ATOM 743 N N . ARG A 1 90 ? -4.939 -0.167 12.450 1.00 94.62 90 ARG A N 1
ATOM 744 C CA . ARG A 1 90 ? -5.856 -1.286 12.17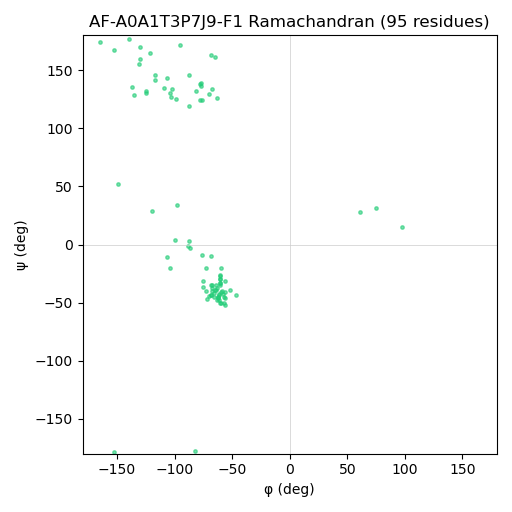6 1.00 94.62 90 ARG A CA 1
ATOM 745 C C . ARG A 1 90 ? -5.619 -2.465 13.108 1.00 94.62 90 ARG A C 1
ATOM 747 O O . ARG A 1 90 ? -6.574 -2.979 13.680 1.00 94.62 90 ARG A O 1
ATOM 754 N N . ARG A 1 91 ? -4.360 -2.879 13.283 1.00 94.88 91 ARG A N 1
ATOM 755 C CA . ARG A 1 91 ? -4.001 -3.997 14.168 1.00 94.88 91 ARG A CA 1
ATOM 756 C C . ARG A 1 91 ? -4.463 -3.739 15.602 1.00 94.88 91 ARG A C 1
ATOM 758 O O . ARG A 1 91 ? -4.976 -4.647 16.245 1.00 94.88 91 ARG A O 1
ATOM 765 N N . PHE A 1 92 ? -4.273 -2.519 16.096 1.00 93.75 92 PHE A N 1
ATOM 766 C CA . PHE A 1 92 ? -4.714 -2.124 17.429 1.00 93.75 92 PHE A CA 1
ATOM 767 C C . PHE A 1 92 ? -6.242 -2.131 17.541 1.00 93.75 92 PHE A C 1
ATOM 769 O O . PHE A 1 92 ? -6.788 -2.714 18.472 1.00 93.75 92 PHE A O 1
ATOM 776 N N . SER A 1 93 ? -6.931 -1.570 16.545 1.00 89.44 93 SER A N 1
ATOM 777 C CA . 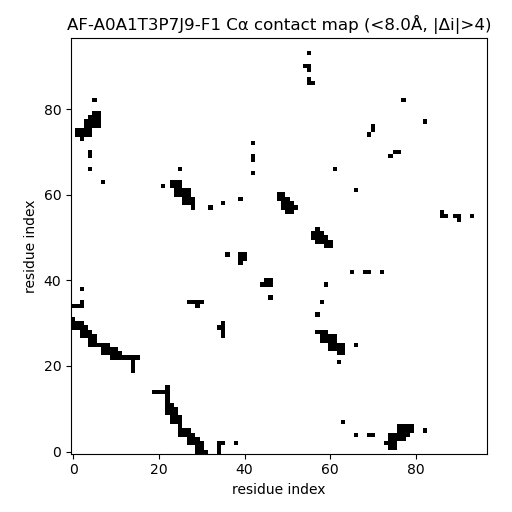SER A 1 93 ? -8.397 -1.565 16.490 1.00 89.44 93 SER A CA 1
ATOM 778 C C . SER A 1 93 ? -8.994 -2.975 16.461 1.00 89.44 93 SER A C 1
ATOM 780 O O . SER A 1 93 ? -10.072 -3.195 17.001 1.00 89.44 93 SER A O 1
ATOM 782 N N . GLU A 1 94 ? -8.308 -3.938 15.842 1.00 85.12 94 GLU A N 1
ATOM 783 C CA . GLU A 1 94 ? -8.720 -5.344 15.845 1.00 85.12 94 GLU A CA 1
ATOM 784 C C . GLU A 1 94 ? -8.446 -6.054 17.169 1.00 85.12 94 GLU A C 1
ATOM 786 O O . GLU A 1 94 ? -9.213 -6.932 17.531 1.00 85.12 94 GLU A O 1
ATOM 791 N N . ALA A 1 95 ? -7.393 -5.680 17.899 1.00 82.25 95 ALA A N 1
ATOM 792 C CA . ALA A 1 95 ? -7.097 -6.254 19.213 1.00 82.25 95 ALA A CA 1
ATOM 793 C C . ALA A 1 95 ? -8.066 -5.785 20.315 1.00 82.25 95 ALA A C 1
ATOM 795 O O . ALA A 1 95 ? -8.160 -6.428 21.356 1.00 82.25 95 ALA A O 1
ATOM 796 N N . LEU A 1 96 ? -8.754 -4.660 20.098 1.00 79.25 96 LEU A N 1
ATOM 797 C CA . LEU A 1 96 ? -9.791 -4.135 20.992 1.00 79.25 96 LEU A CA 1
ATOM 798 C C . LEU A 1 96 ? -11.200 -4.678 20.691 1.00 79.25 96 LEU A C 1
ATOM 800 O O . LEU A 1 96 ? -12.147 -4.290 21.377 1.00 79.25 96 LEU A O 1
ATOM 804 N N . ARG A 1 97 ? -11.354 -5.519 19.663 1.00 66.75 97 ARG A N 1
ATOM 805 C CA . ARG A 1 97 ? -12.608 -6.207 19.326 1.00 66.75 97 ARG A CA 1
ATOM 806 C C . ARG A 1 97 ? -12.623 -7.610 19.910 1.00 66.75 97 ARG A C 1
ATOM 808 O O . ARG A 1 97 ? -13.727 -8.027 20.317 1.00 66.75 97 ARG A O 1
#

pLDDT: mean 95.57, std 4.96, range [66.75, 98.69]